Protein AF-A9BSS0-F1 (afdb_monomer_lite)

Secondary structure (DSSP, 8-state):
-HHHHHHHHHHH--SEEEEEEE----TTTGGGS-HHHHHSPP-PEEEE--HHHHHHHHHH---TT-SEEEEEETT-SEEEEEETTTEEEEEE-HHHHHHHHGGGHHHHHHHHHHHT-TT-HHHHHHHHHHHHTT--

Structure (mmCIF, N/CA/C/O backbone):
data_AF-A9BSS0-F1
#
_entry.id   AF-A9BSS0-F1
#
loop_
_atom_site.group_PDB
_atom_site.id
_atom_site.type_symbol
_atom_site.label_atom_id
_atom_site.label_alt_id
_atom_site.label_comp_id
_atom_site.label_asym_id
_atom_site.label_entity_id
_atom_site.label_seq_id
_atom_site.pdbx_PDB_ins_code
_atom_site.Cartn_x
_atom_site.Cartn_y
_atom_site.Cartn_z
_atom_site.occupancy
_atom_site.B_iso_or_equiv
_atom_site.auth_seq_id
_atom_site.auth_comp_id
_atom_site.auth_asym_id
_atom_site.auth_atom_id
_atom_site.pdbx_PDB_model_num
ATOM 1 N N . MET A 1 1 ? 10.108 3.414 9.374 1.00 60.56 1 MET A N 1
ATOM 2 C CA . MET A 1 1 ? 9.257 4.024 8.330 1.00 60.56 1 MET A CA 1
ATOM 3 C C . MET A 1 1 ? 8.014 3.177 8.049 1.00 60.56 1 MET A C 1
ATOM 5 O O . MET A 1 1 ? 6.940 3.609 8.429 1.00 60.56 1 MET A O 1
ATOM 9 N N . LEU A 1 2 ? 8.127 1.952 7.509 1.00 70.44 2 LEU A N 1
ATOM 10 C CA . LEU A 1 2 ? 6.950 1.098 7.231 1.00 70.44 2 LEU A CA 1
ATOM 11 C C . LEU A 1 2 ? 6.149 0.673 8.478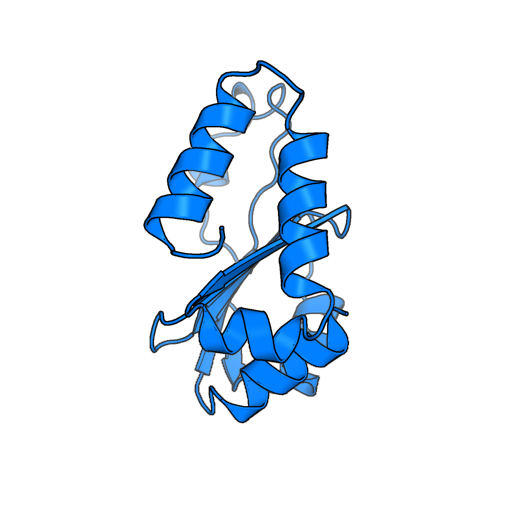 1.00 70.44 2 LEU A C 1
ATOM 13 O O . LEU A 1 2 ? 4.937 0.541 8.390 1.00 70.44 2 LEU A O 1
ATOM 17 N N . GLY A 1 3 ? 6.803 0.473 9.630 1.00 74.25 3 GLY A N 1
ATOM 18 C CA . GLY A 1 3 ? 6.110 0.160 10.893 1.00 74.25 3 GLY A CA 1
ATOM 19 C C . GLY A 1 3 ? 5.133 1.262 11.313 1.00 74.25 3 GLY A C 1
ATOM 20 O O . GLY A 1 3 ? 3.951 0.986 11.475 1.00 74.25 3 GLY A O 1
ATOM 21 N N . ASN A 1 4 ? 5.608 2.514 11.342 1.00 83.50 4 ASN A N 1
ATOM 22 C CA . ASN A 1 4 ? 4.789 3.687 11.665 1.00 83.50 4 ASN A CA 1
ATOM 23 C C . ASN A 1 4 ? 3.620 3.868 10.684 1.00 83.50 4 ASN A C 1
ATOM 25 O O . ASN A 1 4 ? 2.513 4.197 11.090 1.00 83.50 4 ASN A O 1
ATOM 29 N N . LEU A 1 5 ? 3.840 3.600 9.390 1.00 85.19 5 LEU A N 1
ATOM 30 C CA . LEU A 1 5 ? 2.763 3.643 8.402 1.00 85.19 5 LEU A CA 1
ATOM 31 C C . LEU A 1 5 ? 1.629 2.674 8.756 1.00 85.19 5 LEU A C 1
ATOM 33 O O . LEU A 1 5 ? 0.467 3.061 8.779 1.00 85.19 5 LEU A O 1
ATOM 37 N N . PHE A 1 6 ? 1.953 1.412 9.031 1.00 85.25 6 PHE A N 1
ATOM 38 C CA . PHE A 1 6 ? 0.928 0.420 9.349 1.00 85.25 6 PHE A CA 1
ATOM 39 C C . PHE A 1 6 ? 0.291 0.631 10.723 1.00 85.25 6 PHE A C 1
ATOM 41 O O . PHE A 1 6 ? -0.871 0.277 10.893 1.00 85.25 6 PHE A O 1
ATOM 48 N N . GLU A 1 7 ? 1.012 1.229 11.672 1.00 88.00 7 GLU A N 1
ATOM 49 C CA . GLU A 1 7 ? 0.456 1.693 12.947 1.00 88.00 7 GLU A CA 1
ATOM 50 C C . GLU A 1 7 ? -0.618 2.765 12.726 1.00 88.00 7 GLU A C 1
ATOM 52 O O . GLU A 1 7 ? -1.749 2.588 13.176 1.00 88.00 7 GLU A O 1
ATOM 57 N N . VAL A 1 8 ? -0.308 3.820 11.962 1.00 88.81 8 VAL A N 1
ATOM 58 C CA . VAL A 1 8 ? -1.265 4.893 11.641 1.00 88.81 8 VAL A CA 1
ATOM 59 C C . VAL A 1 8 ? -2.461 4.350 10.862 1.00 88.81 8 VAL A C 1
ATOM 61 O O . VAL A 1 8 ? -3.603 4.673 11.185 1.00 88.81 8 VAL A O 1
ATOM 64 N N . LEU A 1 9 ? -2.227 3.493 9.862 1.00 87.88 9 LEU A N 1
ATOM 65 C CA . LEU A 1 9 ? -3.315 2.883 9.099 1.00 87.88 9 LEU A CA 1
ATOM 66 C C . LEU A 1 9 ? -4.216 2.020 9.988 1.00 87.88 9 LEU A C 1
ATOM 68 O O . LEU A 1 9 ? -5.429 2.142 9.886 1.00 87.88 9 LEU A O 1
ATOM 72 N N . ALA A 1 10 ? -3.658 1.186 10.869 1.00 88.25 10 ALA A N 1
ATOM 73 C CA . ALA A 1 10 ? -4.453 0.335 11.756 1.00 88.25 10 ALA A CA 1
ATOM 74 C C . ALA A 1 10 ? -5.241 1.134 12.812 1.00 88.25 10 ALA A C 1
ATOM 76 O O . ALA A 1 10 ? -6.342 0.729 13.183 1.00 88.25 10 ALA A O 1
ATOM 77 N N . ASP A 1 11 ? -4.709 2.260 13.299 1.00 90.19 11 ASP A N 1
ATOM 78 C CA . ASP A 1 11 ? -5.428 3.102 14.263 1.00 90.19 11 ASP A CA 1
ATOM 79 C C . ASP A 1 11 ? -6.534 3.939 13.602 1.00 90.19 11 ASP A C 1
ATOM 81 O O . ASP A 1 11 ? -7.636 4.055 14.142 1.00 90.19 11 ASP A O 1
ATOM 85 N N . ARG A 1 12 ? -6.282 4.479 12.402 1.00 87.88 12 ARG A N 1
ATOM 86 C CA . ARG A 1 12 ? -7.272 5.256 11.637 1.00 87.88 12 ARG A CA 1
ATOM 87 C C . ARG A 1 12 ? -8.376 4.376 11.058 1.00 87.88 12 ARG A C 1
ATOM 89 O O . ARG A 1 12 ? -9.549 4.740 11.122 1.00 87.88 12 ARG A O 1
ATOM 96 N N . TYR A 1 13 ? -7.999 3.223 10.515 1.00 85.31 13 TYR A N 1
ATOM 97 C CA . TYR A 1 13 ? -8.877 2.332 9.768 1.00 85.31 13 TYR A CA 1
ATOM 98 C C . TYR A 1 13 ? -9.129 1.054 10.557 1.00 85.31 13 TYR A C 1
ATOM 100 O O . TYR A 1 13 ? -8.452 0.040 10.405 1.00 85.31 13 TYR A O 1
ATOM 108 N N . LYS A 1 14 ? -10.146 1.114 11.418 1.00 88.75 14 LYS A N 1
ATOM 109 C CA . LYS A 1 14 ? -10.623 0.002 12.255 1.00 88.75 14 LYS A CA 1
ATOM 110 C C . LYS A 1 14 ? -11.620 -0.863 11.484 1.00 88.75 14 LYS A C 1
ATOM 112 O O . LYS A 1 14 ? -12.769 -1.028 11.886 1.00 88.75 14 LYS A O 1
ATOM 117 N N . GLU A 1 15 ? -11.190 -1.345 10.326 1.00 90.12 15 GLU A N 1
ATOM 118 C CA . GLU A 1 15 ? -12.045 -2.013 9.345 1.00 90.12 15 GLU A CA 1
ATOM 119 C C . GLU A 1 15 ? -11.376 -3.245 8.735 1.00 90.12 15 GLU A C 1
ATOM 121 O O . GLU A 1 15 ? -10.217 -3.559 9.018 1.00 90.12 15 GLU A O 1
ATOM 126 N N . HIS A 1 16 ? -12.120 -3.953 7.887 1.00 91.12 16 HIS A N 1
ATOM 127 C CA . HIS A 1 16 ? -11.551 -5.024 7.090 1.00 91.12 16 HIS A CA 1
ATOM 128 C C . HIS A 1 16 ? -10.896 -4.491 5.813 1.00 91.12 16 HIS A C 1
ATOM 130 O O . HIS A 1 16 ? -11.244 -3.442 5.272 1.00 91.12 16 HIS A O 1
ATOM 136 N N . ALA A 1 17 ? -9.920 -5.247 5.329 1.00 89.69 17 ALA A N 1
ATOM 137 C CA . ALA A 1 17 ? -9.210 -4.994 4.097 1.00 89.69 17 ALA A CA 1
ATOM 138 C C . ALA A 1 17 ? -9.015 -6.289 3.313 1.00 89.69 17 ALA A C 1
ATOM 140 O O . ALA A 1 17 ? -8.928 -7.393 3.861 1.00 89.69 17 ALA A O 1
ATOM 141 N N . TYR A 1 18 ? -8.892 -6.123 2.005 1.00 86.69 18 TYR A N 1
ATOM 142 C CA . TYR A 1 18 ? -8.541 -7.171 1.069 1.00 86.69 18 TYR A CA 1
ATOM 143 C C . TYR A 1 18 ? -7.060 -7.058 0.735 1.00 86.69 18 TYR A C 1
ATOM 145 O O . TYR A 1 18 ? -6.598 -6.000 0.303 1.00 86.69 18 TYR A O 1
ATOM 153 N N . ALA A 1 19 ? -6.323 -8.153 0.893 1.00 81.69 19 ALA A N 1
ATOM 154 C CA . ALA A 1 19 ? -4.985 -8.295 0.351 1.00 81.69 19 ALA A CA 1
ATOM 155 C C . ALA A 1 19 ? -5.018 -9.159 -0.912 1.00 81.69 19 ALA A C 1
ATOM 157 O O . ALA A 1 19 ? -5.537 -10.277 -0.910 1.00 81.69 19 ALA A O 1
ATOM 158 N N . LEU A 1 20 ? -4.466 -8.622 -1.997 1.00 79.25 20 LEU A N 1
ATOM 159 C CA . LEU A 1 20 ? -4.506 -9.212 -3.332 1.00 79.25 20 LEU A CA 1
ATOM 160 C C . LEU A 1 20 ? -3.077 -9.439 -3.830 1.00 79.25 20 LEU A C 1
ATOM 162 O O . LEU A 1 20 ? -2.360 -8.456 -4.019 1.00 79.25 20 LEU A O 1
ATOM 166 N N . PRO A 1 21 ? -2.636 -10.685 -4.076 1.00 72.25 21 PRO A N 1
ATOM 167 C CA . PRO A 1 21 ? -1.334 -10.914 -4.674 1.00 72.25 21 PRO A CA 1
ATOM 168 C C . PRO A 1 21 ? -1.319 -10.380 -6.108 1.00 72.25 21 PRO A C 1
ATOM 170 O O . PRO A 1 21 ? -2.292 -10.490 -6.853 1.00 72.25 21 PRO A O 1
ATOM 173 N N . ALA A 1 22 ? -0.194 -9.805 -6.504 1.00 65.44 22 ALA A N 1
ATOM 174 C CA . ALA A 1 22 ? 0.022 -9.238 -7.819 1.00 65.44 22 ALA A CA 1
ATOM 175 C C . ALA A 1 22 ? 1.042 -10.085 -8.575 1.00 65.44 22 ALA A C 1
ATOM 177 O O . ALA A 1 22 ? 2.159 -10.303 -8.107 1.00 65.44 22 ALA A O 1
ATOM 178 N N . LYS A 1 23 ? 0.688 -10.526 -9.785 1.00 59.19 23 LYS A N 1
ATOM 179 C CA . LYS A 1 23 ? 1.654 -11.203 -10.649 1.00 59.19 23 LYS A CA 1
ATOM 180 C C . LYS A 1 23 ? 2.648 -10.180 -11.192 1.00 59.19 23 LYS A C 1
ATOM 182 O O . LYS A 1 23 ? 2.308 -9.362 -12.046 1.00 59.19 23 LYS A O 1
ATOM 187 N N . SER A 1 24 ? 3.889 -10.239 -10.718 1.00 54.19 24 SER A N 1
ATOM 188 C CA . SER A 1 24 ? 4.990 -9.496 -11.333 1.00 54.19 24 SER A CA 1
ATOM 189 C C . SER A 1 24 ? 5.490 -10.266 -12.554 1.00 54.19 24 SER A C 1
ATOM 191 O O . SER A 1 24 ? 6.151 -11.298 -12.436 1.00 54.19 24 SER A O 1
ATOM 193 N N . TYR A 1 25 ? 5.150 -9.784 -13.750 1.00 51.91 25 TYR A N 1
ATOM 194 C CA . TYR A 1 25 ? 5.711 -10.303 -14.993 1.00 51.91 25 TYR A CA 1
ATOM 195 C C . TYR A 1 25 ? 6.847 -9.402 -15.457 1.00 51.91 25 TYR A C 1
ATOM 197 O O . TYR A 1 25 ? 6.648 -8.215 -15.719 1.00 51.91 25 TYR A O 1
ATOM 205 N N . SER A 1 26 ? 8.029 -9.981 -15.675 1.00 49.25 26 SER A N 1
ATOM 206 C CA . SER A 1 26 ? 9.025 -9.301 -16.499 1.00 49.25 26 SER A CA 1
ATOM 207 C C . SER A 1 26 ? 8.429 -9.059 -17.894 1.00 49.25 26 SER A C 1
ATOM 209 O O . SER A 1 26 ? 7.708 -9.904 -18.436 1.00 49.25 26 SER A O 1
ATOM 211 N N . LYS A 1 27 ? 8.744 -7.913 -18.513 1.00 49.69 27 LYS A N 1
ATOM 212 C CA . LYS A 1 27 ? 8.246 -7.524 -19.852 1.00 49.69 27 LYS A CA 1
ATOM 213 C C . LYS A 1 27 ? 8.460 -8.626 -20.912 1.00 49.69 27 LYS A C 1
ATOM 215 O O . LYS A 1 27 ? 7.697 -8.719 -21.864 1.00 49.69 27 LYS A O 1
ATOM 220 N N . LYS A 1 28 ? 9.474 -9.482 -20.715 1.00 51.75 28 LYS A N 1
ATOM 221 C CA . LYS A 1 28 ? 9.840 -10.625 -21.572 1.00 51.75 28 LYS A CA 1
ATOM 222 C C . LYS A 1 28 ? 8.918 -11.845 -21.429 1.00 51.75 28 LYS A C 1
ATOM 224 O O . LYS A 1 28 ? 8.835 -12.642 -22.360 1.00 51.75 28 LYS A O 1
ATOM 229 N N . ASN A 1 29 ? 8.247 -11.996 -20.288 1.00 54.75 29 ASN A N 1
ATOM 230 C CA . ASN A 1 29 ? 7.423 -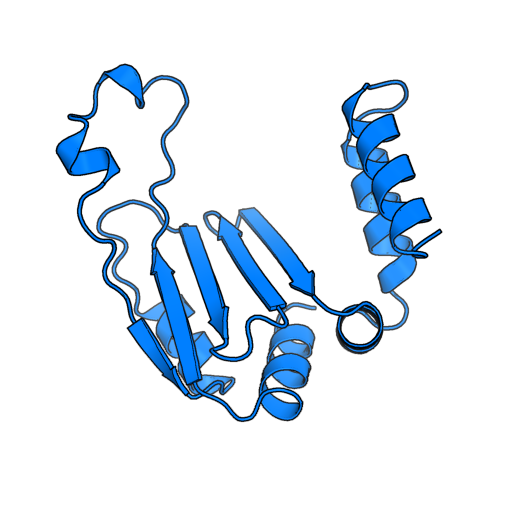13.166 -19.972 1.00 54.75 29 ASN A CA 1
ATOM 231 C C . ASN A 1 29 ? 5.923 -12.912 -20.146 1.00 54.75 29 ASN A C 1
ATOM 233 O O . ASN A 1 29 ? 5.175 -13.871 -20.296 1.00 54.75 29 ASN A O 1
ATOM 237 N N . ARG A 1 30 ? 5.491 -11.645 -20.212 1.00 52.94 30 ARG A N 1
ATOM 238 C CA . ARG A 1 30 ? 4.077 -11.262 -20.367 1.00 52.94 30 ARG A CA 1
ATOM 239 C C . ARG A 1 30 ? 3.397 -11.912 -21.578 1.00 52.94 30 ARG A C 1
ATOM 241 O O . ARG A 1 30 ? 2.263 -12.350 -21.471 1.00 52.94 30 ARG A O 1
ATOM 248 N N . ASN A 1 31 ? 4.112 -12.031 -22.698 1.00 56.28 31 ASN A N 1
ATOM 249 C CA . ASN A 1 31 ? 3.583 -12.618 -23.938 1.00 56.28 31 ASN A CA 1
ATOM 250 C C . ASN A 1 31 ? 3.665 -14.156 -23.974 1.00 56.28 31 ASN A C 1
ATOM 252 O O . ASN A 1 31 ? 3.241 -14.764 -24.950 1.00 56.28 31 ASN A O 1
ATOM 256 N N . LYS A 1 32 ? 4.274 -14.784 -22.959 1.00 57.56 32 LYS A N 1
ATOM 257 C CA . LYS A 1 32 ? 4.460 -16.242 -22.872 1.00 57.56 32 LYS A CA 1
ATOM 258 C C . LYS A 1 32 ? 3.510 -16.900 -21.875 1.00 57.56 32 LYS A C 1
ATOM 260 O O . LYS A 1 32 ? 3.505 -18.122 -21.768 1.00 57.56 32 LYS A O 1
ATOM 265 N N . THR A 1 33 ? 2.757 -16.109 -21.118 1.00 57.62 33 THR A N 1
ATOM 266 C CA . THR A 1 33 ? 1.807 -16.611 -20.128 1.00 57.62 33 THR A CA 1
ATOM 267 C C . THR A 1 33 ? 0.404 -16.629 -20.738 1.00 57.62 33 THR A C 1
ATOM 269 O O . THR A 1 33 ? 0.005 -15.611 -21.304 1.00 57.62 33 THR A O 1
ATOM 272 N N . PRO A 1 34 ? -0.341 -17.747 -20.657 1.00 55.91 34 PRO A N 1
ATOM 273 C CA . PRO A 1 34 ? -1.728 -17.804 -21.114 1.00 55.91 34 PRO A CA 1
ATOM 274 C C . PRO A 1 34 ? -2.561 -16.698 -20.454 1.00 55.91 34 PRO A C 1
ATOM 276 O O . PRO A 1 34 ? -2.424 -16.476 -19.253 1.00 55.91 34 PRO A O 1
ATOM 279 N N . GLU A 1 35 ? -3.446 -16.021 -21.196 1.00 45.53 35 GLU A N 1
ATOM 280 C CA . GLU A 1 35 ? -4.294 -14.943 -20.646 1.00 45.53 35 GLU A CA 1
ATOM 281 C C . GLU A 1 35 ? -5.061 -15.385 -19.394 1.00 45.53 35 GLU A C 1
ATOM 283 O O . GLU A 1 35 ? -5.146 -14.643 -18.421 1.00 45.53 35 GLU A O 1
ATOM 288 N N . PHE A 1 36 ? -5.535 -16.629 -19.357 1.00 39.91 36 PHE A N 1
ATOM 289 C CA . PHE A 1 36 ? -6.231 -17.180 -18.191 1.00 39.91 36 PHE A CA 1
ATOM 290 C C . PHE A 1 36 ? -5.354 -17.271 -16.932 1.00 39.91 36 PHE A C 1
ATOM 292 O O . PHE A 1 36 ? -5.848 -17.120 -15.816 1.00 39.91 36 PHE A O 1
ATOM 299 N N . ASP A 1 37 ? -4.044 -17.452 -17.091 1.00 49.59 37 ASP A N 1
ATOM 300 C CA . ASP A 1 37 ? -3.091 -17.400 -15.986 1.00 49.59 37 ASP A CA 1
ATOM 301 C C . ASP A 1 37 ? -2.738 -15.958 -15.622 1.00 49.59 37 ASP A C 1
ATOM 303 O O . ASP A 1 37 ? -2.360 -15.701 -14.488 1.00 49.59 37 ASP A O 1
ATOM 307 N N . ILE A 1 38 ? -2.892 -14.990 -16.525 1.00 48.84 38 ILE A N 1
ATOM 308 C CA . ILE A 1 38 ? -2.765 -13.562 -16.192 1.00 48.84 38 ILE A CA 1
ATOM 309 C C . ILE A 1 38 ? -3.925 -13.121 -15.282 1.00 48.84 38 ILE A C 1
ATOM 311 O O . ILE A 1 38 ? -3.717 -12.289 -14.399 1.00 48.84 38 ILE A O 1
ATOM 315 N N . PHE A 1 39 ? -5.112 -13.716 -15.455 1.00 42.72 39 PHE A N 1
ATOM 316 C CA . PHE A 1 39 ? -6.352 -13.336 -14.763 1.00 42.72 39 PHE A CA 1
ATOM 317 C C . PHE A 1 39 ? -6.883 -14.352 -13.740 1.00 42.72 39 PHE A C 1
ATOM 319 O O . PHE A 1 39 ? -7.932 -14.104 -13.146 1.00 42.72 39 PHE A O 1
ATOM 326 N N . SER A 1 40 ? -6.198 -15.478 -13.504 1.00 44.72 40 SER A N 1
ATOM 327 C CA . SER A 1 40 ? -6.620 -16.432 -12.468 1.00 44.72 40 SER A CA 1
ATOM 328 C C . SER A 1 40 ? -6.718 -15.713 -11.122 1.00 44.72 40 SER A C 1
ATOM 330 O O . SER A 1 40 ? -5.758 -15.026 -10.754 1.00 44.72 40 SER A O 1
ATOM 332 N N . PRO A 1 41 ? -7.855 -15.831 -10.408 1.00 49.19 41 PRO A N 1
ATOM 333 C CA . PRO A 1 41 ? -8.142 -15.006 -9.248 1.00 49.19 41 PRO A CA 1
ATOM 334 C C . PRO A 1 41 ? -7.021 -15.173 -8.232 1.00 49.19 41 PRO A C 1
ATOM 336 O O . PRO A 1 41 ? -6.743 -16.267 -7.739 1.00 49.19 41 PRO A O 1
ATOM 339 N N . ALA A 1 42 ? -6.334 -14.066 -7.981 1.00 57.50 42 ALA A N 1
ATOM 340 C CA . ALA A 1 42 ? -5.299 -13.991 -6.977 1.00 57.50 42 ALA A CA 1
ATOM 341 C C . ALA A 1 42 ? -5.929 -14.384 -5.629 1.00 57.50 42 ALA A C 1
ATOM 343 O O . ALA A 1 42 ? -7.059 -13.983 -5.354 1.00 57.50 42 ALA A O 1
ATOM 344 N N . LEU A 1 43 ? -5.250 -15.202 -4.818 1.00 60.25 43 LEU A N 1
ATOM 345 C CA . LEU A 1 43 ? -5.766 -15.619 -3.513 1.00 60.25 43 LEU A CA 1
ATOM 346 C C . LEU A 1 43 ? -6.044 -14.371 -2.664 1.00 60.25 43 LEU A C 1
ATOM 348 O O . LEU A 1 43 ? -5.111 -13.750 -2.162 1.00 60.25 43 LEU A O 1
ATOM 352 N N . VAL A 1 44 ? -7.315 -13.987 -2.547 1.00 67.50 44 VAL A N 1
ATOM 353 C CA . VAL A 1 44 ? -7.719 -12.796 -1.801 1.00 67.50 44 VAL A CA 1
ATOM 354 C C . VAL A 1 44 ? -7.722 -13.149 -0.324 1.00 67.50 44 VAL A C 1
ATOM 356 O O . VAL A 1 44 ? -8.490 -14.011 0.102 1.00 67.50 44 VAL A O 1
ATOM 359 N N . ALA A 1 45 ? -6.881 -12.492 0.467 1.00 74.12 45 ALA A N 1
ATOM 360 C CA . ALA A 1 45 ? -7.004 -12.562 1.914 1.00 74.12 45 ALA A CA 1
ATOM 361 C C . ALA A 1 45 ? -7.931 -11.438 2.379 1.00 74.12 45 ALA A C 1
ATOM 363 O O . ALA A 1 45 ? -7.709 -10.276 2.055 1.00 74.12 45 ALA A O 1
ATOM 364 N N . HIS A 1 46 ? -8.966 -11.789 3.132 1.00 84.38 46 HIS A N 1
ATOM 365 C CA . HIS A 1 46 ? -9.819 -10.834 3.826 1.00 84.38 46 HIS A CA 1
ATOM 366 C C . HIS A 1 46 ? -9.386 -10.802 5.290 1.00 84.38 46 HIS A C 1
ATOM 368 O O . HIS A 1 46 ? -9.395 -11.838 5.956 1.00 84.38 46 HIS A O 1
ATOM 374 N N . LEU A 1 47 ? -8.949 -9.641 5.771 1.00 86.00 47 LEU A N 1
ATOM 375 C CA . LEU A 1 47 ? -8.402 -9.486 7.116 1.00 86.00 47 LEU A CA 1
ATOM 376 C C . LEU A 1 47 ? -8.920 -8.221 7.782 1.00 86.00 47 LEU A C 1
ATOM 378 O O . LEU A 1 47 ? -9.177 -7.225 7.120 1.00 86.00 47 LEU A O 1
ATOM 382 N N . TYR A 1 48 ? -8.999 -8.239 9.106 1.00 90.25 48 TYR A N 1
ATOM 383 C CA . TYR A 1 48 ? -9.168 -7.013 9.875 1.00 90.25 48 TYR A CA 1
ATOM 384 C C . TYR A 1 48 ? -7.838 -6.249 9.931 1.00 90.25 48 TYR A C 1
ATOM 386 O O . TYR A 1 48 ? -6.795 -6.864 10.173 1.00 90.25 48 TYR A O 1
ATOM 394 N N . LEU A 1 49 ? -7.848 -4.933 9.719 1.00 86.88 49 LEU A N 1
ATOM 395 C CA . LEU A 1 49 ? -6.641 -4.109 9.759 1.00 86.88 49 LEU A CA 1
ATOM 396 C C . LEU A 1 49 ? -6.070 -4.058 11.179 1.00 86.88 49 LEU A C 1
ATOM 398 O O . LEU A 1 49 ? -6.606 -3.440 12.094 1.00 86.88 49 LEU A O 1
ATOM 402 N N . SER A 1 50 ? -4.944 -4.739 11.356 1.00 88.31 50 SER A N 1
ATOM 403 C CA . SER A 1 50 ? -4.120 -4.697 12.558 1.00 88.31 50 SER A CA 1
ATOM 404 C C . SER A 1 50 ? -2.666 -4.943 12.168 1.00 88.31 50 SER A C 1
ATOM 406 O O . SER A 1 50 ? -2.386 -5.585 11.153 1.00 88.31 50 SER A O 1
ATOM 408 N N . ILE A 1 51 ? -1.724 -4.466 12.982 1.00 84.19 51 ILE A N 1
ATOM 409 C CA . ILE A 1 51 ? -0.288 -4.692 12.749 1.00 84.19 51 ILE A CA 1
ATOM 410 C C . ILE A 1 51 ? 0.016 -6.192 12.662 1.00 84.19 51 ILE A C 1
ATOM 412 O O . ILE A 1 51 ? 0.796 -6.628 11.816 1.00 84.19 51 ILE A O 1
ATOM 416 N N . GLU A 1 52 ? -0.619 -6.992 13.519 1.00 84.06 52 GLU A N 1
ATOM 417 C CA . GLU A 1 52 ? -0.460 -8.443 13.537 1.00 84.06 52 GLU A CA 1
ATOM 418 C C . GLU A 1 52 ? -0.952 -9.080 12.234 1.00 84.06 52 GLU A C 1
ATOM 420 O O . GLU A 1 52 ? -0.185 -9.788 11.581 1.00 84.06 52 GLU A O 1
ATOM 425 N N . ASN A 1 53 ? -2.167 -8.753 11.784 1.00 81.25 53 ASN A N 1
ATOM 426 C CA . ASN A 1 53 ? -2.725 -9.299 10.547 1.00 81.25 53 ASN A CA 1
ATOM 427 C C . ASN A 1 53 ? -1.948 -8.836 9.311 1.00 81.25 53 ASN A C 1
ATOM 429 O O . ASN A 1 53 ? -1.703 -9.631 8.407 1.00 81.25 53 ASN A O 1
ATOM 433 N N . ILE A 1 54 ? -1.484 -7.585 9.283 1.00 77.31 54 ILE A N 1
ATOM 434 C CA . ILE A 1 54 ? -0.617 -7.078 8.213 1.00 77.31 54 ILE A CA 1
ATOM 435 C C . ILE A 1 54 ? 0.704 -7.853 8.191 1.00 77.31 54 ILE A C 1
ATOM 437 O O . ILE A 1 54 ? 1.174 -8.239 7.123 1.00 77.31 54 ILE A O 1
ATOM 441 N N . ASN A 1 55 ? 1.299 -8.138 9.352 1.00 75.94 55 ASN A N 1
ATOM 442 C CA . ASN A 1 55 ? 2.510 -8.953 9.435 1.00 75.94 55 ASN A CA 1
ATOM 443 C C . ASN A 1 55 ? 2.265 -10.409 9.014 1.00 75.94 55 ASN A C 1
ATOM 445 O O . ASN A 1 55 ? 3.132 -10.997 8.369 1.00 75.94 55 ASN A O 1
ATOM 449 N N . ILE A 1 56 ? 1.099 -10.979 9.330 1.00 73.19 56 ILE A N 1
ATOM 450 C CA . ILE A 1 56 ? 0.695 -12.312 8.866 1.00 73.19 56 ILE A CA 1
ATOM 451 C C . ILE A 1 56 ? 0.557 -12.322 7.346 1.00 73.19 56 ILE A C 1
ATOM 453 O O . ILE A 1 56 ? 1.120 -13.200 6.707 1.00 73.19 56 ILE A O 1
ATOM 457 N N . VAL A 1 57 ? -0.109 -11.336 6.745 1.00 72.75 57 VAL A N 1
ATOM 458 C CA . VAL A 1 57 ? -0.217 -11.209 5.282 1.00 72.75 57 VAL A CA 1
ATOM 459 C C . VAL A 1 57 ? 1.170 -11.079 4.651 1.00 72.75 57 VAL A C 1
ATOM 461 O O . VAL A 1 57 ? 1.495 -11.805 3.715 1.00 72.75 57 VAL A O 1
ATOM 464 N N . ARG A 1 58 ? 2.032 -10.229 5.221 1.00 67.62 58 ARG A N 1
ATOM 465 C CA . ARG A 1 58 ? 3.418 -10.041 4.767 1.00 67.62 58 ARG A CA 1
ATOM 466 C C . ARG A 1 58 ? 4.250 -11.322 4.808 1.00 67.62 58 ARG A C 1
ATOM 468 O O . ARG A 1 58 ? 5.045 -11.547 3.907 1.00 67.62 58 ARG A O 1
ATOM 475 N N . ARG A 1 59 ? 4.106 -12.133 5.860 1.00 63.28 59 ARG A N 1
ATOM 476 C CA . ARG A 1 59 ? 4.908 -13.353 6.079 1.00 63.28 59 ARG A CA 1
ATOM 477 C C . ARG A 1 59 ? 4.287 -14.612 5.471 1.00 63.28 59 ARG A C 1
ATOM 479 O O . ARG A 1 59 ? 5.004 -15.565 5.192 1.00 63.28 59 ARG A O 1
ATOM 486 N N . GLY A 1 60 ? 2.964 -14.639 5.354 1.00 48.69 60 GLY A N 1
ATOM 487 C CA . GLY A 1 60 ? 2.151 -15.840 5.164 1.00 48.69 60 GLY A CA 1
ATOM 488 C C . GLY A 1 60 ? 1.473 -15.944 3.803 1.00 48.69 60 GLY A C 1
ATOM 489 O O . GLY A 1 60 ? 0.919 -16.998 3.493 1.00 48.69 60 GLY A O 1
ATOM 490 N N . MET A 1 61 ? 1.529 -14.910 2.958 1.00 54.47 61 MET A N 1
ATOM 491 C CA . MET A 1 61 ? 1.145 -15.076 1.559 1.00 54.47 61 MET A CA 1
ATOM 492 C C . MET A 1 61 ? 2.189 -15.941 0.848 1.00 54.47 61 MET A C 1
ATOM 494 O O . MET A 1 61 ? 3.250 -15.464 0.443 1.00 54.47 61 MET A O 1
ATOM 498 N N . ILE A 1 62 ? 1.877 -17.230 0.674 1.00 44.62 62 ILE A N 1
ATOM 499 C CA . ILE A 1 62 ? 2.590 -18.088 -0.275 1.00 44.62 62 ILE A CA 1
ATOM 500 C C . ILE A 1 62 ? 2.345 -17.485 -1.655 1.00 44.62 62 ILE A C 1
ATOM 502 O O . ILE A 1 62 ? 1.270 -17.633 -2.242 1.00 44.62 62 ILE A O 1
ATOM 506 N N . SER A 1 63 ? 3.338 -16.765 -2.163 1.00 46.03 63 SER A N 1
ATOM 507 C CA . SER A 1 63 ? 3.287 -16.216 -3.506 1.00 46.03 63 SER A CA 1
ATOM 508 C C . SER A 1 63 ? 3.366 -17.357 -4.516 1.00 46.03 63 SER A C 1
ATOM 510 O O . SER A 1 63 ? 4.438 -17.753 -4.960 1.00 46.03 63 SER A O 1
ATOM 512 N N . LEU A 1 64 ? 2.208 -17.875 -4.932 1.00 45.25 64 LEU A N 1
ATOM 513 C CA . LEU A 1 64 ? 2.146 -18.748 -6.108 1.00 45.25 64 LEU A CA 1
ATOM 514 C C . LEU A 1 64 ? 2.668 -18.011 -7.359 1.00 45.25 64 LEU A C 1
ATOM 516 O O . LEU A 1 64 ? 3.128 -18.646 -8.303 1.00 45.25 64 LEU A O 1
ATOM 520 N N . TYR A 1 65 ? 2.631 -16.669 -7.351 1.00 46.72 65 TYR A N 1
ATOM 521 C CA . TYR A 1 65 ? 3.029 -15.809 -8.463 1.00 46.72 65 TYR A CA 1
ATOM 522 C C . TYR A 1 65 ? 3.668 -14.487 -7.979 1.00 46.72 65 TYR A C 1
ATOM 524 O O . TYR A 1 65 ? 3.061 -13.430 -8.094 1.00 46.72 65 TYR A O 1
ATOM 532 N N . GLY A 1 66 ? 4.901 -14.539 -7.463 1.00 52.97 66 GLY A N 1
ATOM 533 C CA . GLY A 1 66 ? 5.714 -13.353 -7.131 1.00 52.97 66 GLY A CA 1
ATOM 534 C C . GLY A 1 66 ? 5.368 -12.656 -5.805 1.00 52.97 66 GLY A C 1
ATOM 535 O O . GLY A 1 66 ? 4.232 -12.679 -5.346 1.00 52.97 66 GLY A O 1
ATOM 536 N N . GLN A 1 67 ? 6.363 -12.024 -5.175 1.00 61.03 67 GLN A N 1
ATOM 537 C CA . GLN A 1 67 ? 6.254 -11.391 -3.847 1.00 61.03 67 GLN A CA 1
ATOM 538 C C . GLN A 1 67 ? 5.634 -9.979 -3.897 1.00 61.03 67 GLN A C 1
ATOM 540 O O . GLN A 1 67 ? 6.011 -9.095 -3.132 1.00 61.03 67 GLN A O 1
ATOM 545 N N . ALA A 1 68 ? 4.713 -9.733 -4.828 1.00 72.19 68 ALA A N 1
ATOM 546 C CA . ALA A 1 68 ? 4.008 -8.463 -4.921 1.00 72.19 68 ALA A CA 1
ATOM 547 C C . ALA A 1 68 ? 2.570 -8.632 -4.431 1.00 72.19 68 ALA A C 1
ATOM 549 O O . ALA A 1 68 ? 1.927 -9.642 -4.716 1.00 72.19 68 ALA A O 1
ATOM 550 N N . TYR A 1 69 ? 2.057 -7.656 -3.690 1.00 75.12 69 TYR A N 1
ATOM 551 C CA . TYR A 1 69 ? 0.679 -7.671 -3.213 1.00 75.12 69 TYR A CA 1
ATOM 552 C C . TYR A 1 69 ? 0.156 -6.256 -2.986 1.00 75.12 69 TYR A C 1
ATOM 554 O O . TYR A 1 69 ? 0.909 -5.320 -2.713 1.00 75.12 69 TYR A O 1
ATOM 562 N N . PHE A 1 70 ? -1.160 -6.131 -3.068 1.00 81.69 70 PHE A N 1
ATOM 563 C CA . PHE A 1 70 ? -1.899 -4.933 -2.728 1.00 81.69 70 PHE A CA 1
ATOM 564 C C . PHE A 1 70 ? -2.673 -5.125 -1.426 1.00 81.69 70 PHE A C 1
ATOM 566 O O . PHE A 1 70 ? -3.064 -6.248 -1.118 1.00 81.69 70 PHE A O 1
ATOM 573 N N . ILE A 1 71 ? -2.941 -4.039 -0.706 1.00 84.88 71 ILE A N 1
ATOM 574 C CA . ILE A 1 71 ? -3.910 -3.973 0.393 1.00 84.88 71 ILE A CA 1
ATOM 575 C C . ILE A 1 71 ? -4.891 -2.840 0.091 1.00 84.88 71 ILE A C 1
ATOM 577 O O . ILE A 1 71 ? -4.468 -1.708 -0.155 1.00 84.88 71 ILE A O 1
ATOM 581 N N . PHE A 1 72 ? -6.185 -3.150 0.148 1.00 88.56 72 PHE A N 1
ATOM 582 C CA . PHE A 1 72 ? -7.276 -2.196 -0.038 1.00 88.56 72 PHE A CA 1
ATOM 583 C C . PHE A 1 72 ? -8.293 -2.325 1.106 1.00 88.56 72 PHE A C 1
ATOM 585 O O . PHE A 1 72 ? -8.842 -3.415 1.281 1.00 88.56 72 PHE A O 1
ATOM 592 N N . PRO A 1 73 ? -8.570 -1.257 1.871 1.00 88.81 73 PRO A N 1
ATOM 593 C CA . PRO A 1 73 ? -9.637 -1.243 2.864 1.00 88.81 73 PRO A CA 1
ATOM 594 C C . PRO A 1 73 ? -11.018 -1.245 2.192 1.00 88.81 73 PRO A C 1
ATOM 596 O O . PRO A 1 73 ? -11.158 -0.827 1.036 1.00 88.81 73 PRO A O 1
ATOM 599 N N . GLU A 1 74 ? -12.052 -1.663 2.918 1.00 87.88 74 GLU A N 1
ATOM 600 C CA . GLU A 1 74 ? -13.444 -1.605 2.449 1.00 87.88 74 GLU A CA 1
ATOM 601 C C . GLU A 1 74 ? -13.902 -0.175 2.139 1.00 87.88 74 GLU A C 1
ATOM 603 O O . GLU A 1 74 ? -14.595 0.051 1.143 1.00 87.88 74 GLU A O 1
ATOM 608 N N . SER A 1 75 ? -13.436 0.794 2.927 1.00 87.75 75 SER A N 1
ATOM 609 C CA . SER A 1 75 ? -13.650 2.230 2.734 1.00 87.75 75 SER A CA 1
ATOM 610 C C . SER A 1 75 ? -13.042 2.779 1.440 1.00 87.75 75 SER A C 1
ATOM 612 O O . SER A 1 75 ? -13.486 3.810 0.936 1.00 87.75 75 SER A O 1
ATOM 614 N N . ARG A 1 76 ? -12.042 2.084 0.872 1.00 85.12 76 ARG A N 1
ATOM 615 C CA . ARG A 1 76 ? -11.236 2.506 -0.291 1.00 85.12 76 ARG A CA 1
ATOM 616 C C . ARG A 1 76 ? -10.482 3.825 -0.096 1.00 85.12 76 ARG A C 1
ATOM 618 O O . ARG A 1 76 ? -10.063 4.436 -1.077 1.00 85.12 76 ARG A O 1
ATOM 625 N N . GLU A 1 77 ? -10.280 4.260 1.144 1.00 84.88 77 GLU A N 1
ATOM 626 C CA . GLU A 1 77 ? -9.605 5.531 1.423 1.00 84.88 77 GLU A CA 1
ATOM 627 C C . GLU A 1 77 ? -8.078 5.478 1.262 1.00 84.88 77 GLU A C 1
ATOM 629 O O . GLU A 1 77 ? -7.433 6.521 1.132 1.00 84.88 77 GLU A O 1
ATOM 634 N N . PHE A 1 78 ? -7.494 4.278 1.209 1.00 86.44 78 PHE A N 1
ATOM 635 C CA . PHE A 1 78 ? -6.099 4.088 0.825 1.00 86.44 78 PHE A CA 1
ATOM 636 C C . PHE A 1 78 ? -5.905 2.858 -0.070 1.00 86.44 78 PHE A C 1
ATOM 638 O O . PHE A 1 78 ? -6.759 1.985 -0.185 1.00 86.44 78 PHE A O 1
ATOM 645 N N . CYS A 1 79 ? -4.750 2.786 -0.716 1.00 85.75 79 CYS A N 1
ATOM 646 C CA . CYS A 1 79 ? -4.250 1.615 -1.416 1.00 85.75 79 CYS A CA 1
ATOM 647 C C . CYS A 1 79 ? -2.766 1.495 -1.105 1.00 85.75 79 CYS A C 1
ATOM 649 O O . CYS A 1 79 ? -2.012 2.453 -1.281 1.00 85.75 79 CYS A O 1
ATOM 651 N N . TYR A 1 80 ? -2.347 0.319 -0.662 1.00 85.81 80 TYR A N 1
ATOM 652 C CA . TYR A 1 80 ? -0.943 0.011 -0.454 1.00 85.81 80 TYR A CA 1
ATOM 653 C C . TYR A 1 80 ? -0.498 -1.070 -1.436 1.00 85.81 80 TYR A C 1
ATOM 655 O O . TYR A 1 80 ? -1.206 -2.050 -1.641 1.00 85.81 80 TYR A O 1
ATOM 663 N N . LEU A 1 81 ? 0.688 -0.905 -2.010 1.00 81.88 81 LEU A N 1
ATOM 664 C CA . LEU A 1 81 ? 1.336 -1.839 -2.919 1.00 81.88 81 LEU A CA 1
ATOM 665 C C . LEU A 1 81 ? 2.743 -2.142 -2.399 1.00 81.88 81 LEU A C 1
ATOM 667 O O . LEU A 1 81 ? 3.541 -1.234 -2.177 1.00 81.88 81 LEU A O 1
ATOM 671 N N . ASN A 1 82 ? 3.060 -3.424 -2.258 1.00 76.25 82 ASN A N 1
ATOM 672 C CA . ASN A 1 82 ? 4.425 -3.921 -2.115 1.00 76.25 82 ASN A CA 1
ATOM 673 C C . ASN A 1 82 ? 4.809 -4.659 -3.398 1.00 76.25 82 ASN A C 1
ATOM 675 O O . ASN A 1 82 ? 4.039 -5.498 -3.870 1.00 76.25 82 ASN A O 1
ATOM 679 N N . VAL A 1 83 ? 5.990 -4.375 -3.941 1.00 70.56 83 VAL A N 1
ATOM 680 C CA . VAL A 1 83 ? 6.573 -5.143 -5.040 1.00 70.56 83 VAL A CA 1
ATOM 681 C C . VAL A 1 83 ? 7.898 -5.746 -4.602 1.00 70.56 83 VAL A C 1
ATOM 683 O O . VAL A 1 83 ? 8.923 -5.068 -4.588 1.00 70.56 83 VAL 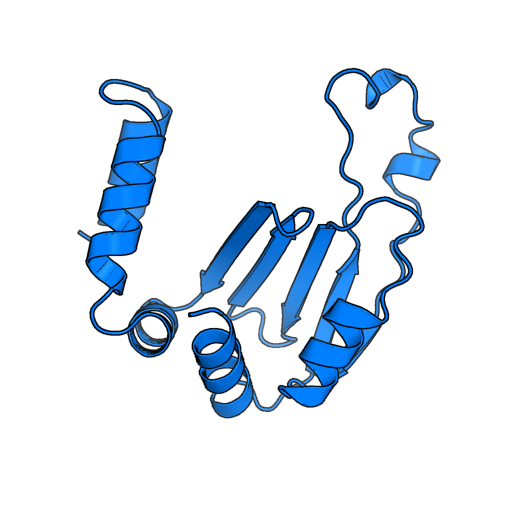A O 1
ATOM 686 N N . CYS A 1 84 ? 7.865 -7.043 -4.287 1.00 65.12 84 CYS A N 1
ATOM 687 C CA . CYS A 1 84 ? 9.039 -7.873 -4.011 1.00 65.12 84 CYS A CA 1
ATOM 688 C C . CYS A 1 84 ? 9.992 -7.310 -2.945 1.00 65.12 84 CYS A C 1
ATOM 690 O O . CYS A 1 84 ? 11.193 -7.538 -3.040 1.00 65.12 84 CYS A O 1
ATOM 692 N N . ASP A 1 85 ? 9.473 -6.548 -1.975 1.00 60.44 85 ASP A N 1
ATOM 693 C CA . ASP A 1 85 ? 10.254 -5.821 -0.964 1.00 60.44 85 ASP A CA 1
ATOM 694 C C . ASP A 1 85 ? 11.303 -4.839 -1.545 1.00 60.44 85 ASP A C 1
ATOM 696 O O . ASP A 1 85 ? 12.119 -4.288 -0.808 1.00 60.44 85 ASP A O 1
ATOM 700 N N . GLU A 1 86 ? 11.269 -4.574 -2.858 1.00 58.84 86 GLU A N 1
ATOM 701 C CA . GLU A 1 86 ? 12.148 -3.614 -3.537 1.00 58.84 86 GLU A CA 1
ATOM 702 C C . GLU A 1 86 ? 11.584 -2.196 -3.452 1.00 58.84 86 GLU A C 1
ATOM 704 O O . GLU A 1 86 ? 12.329 -1.230 -3.276 1.00 58.84 86 GLU A O 1
ATOM 709 N N . TYR A 1 87 ? 10.262 -2.054 -3.574 1.00 66.12 87 TYR A N 1
ATOM 710 C CA . TYR A 1 87 ? 9.602 -0.769 -3.402 1.00 66.12 87 TYR A CA 1
ATOM 711 C C . TYR A 1 87 ? 8.179 -0.904 -2.859 1.00 66.12 87 TYR A C 1
ATOM 713 O O . TYR A 1 87 ? 7.441 -1.849 -3.150 1.00 66.12 87 TYR A O 1
ATOM 721 N N . HIS A 1 88 ? 7.800 0.099 -2.070 1.00 73.88 88 HIS A N 1
ATOM 722 C CA . HIS A 1 88 ? 6.495 0.227 -1.439 1.00 73.88 88 HIS A CA 1
ATOM 723 C C . HIS A 1 88 ? 5.827 1.496 -1.955 1.00 73.88 88 HIS A C 1
ATOM 725 O O . HIS A 1 88 ? 6.438 2.564 -1.954 1.00 73.88 88 HIS A O 1
ATOM 731 N N . MET A 1 89 ? 4.576 1.391 -2.383 1.00 75.19 89 MET A N 1
ATOM 732 C CA . MET A 1 89 ? 3.764 2.536 -2.770 1.00 75.19 89 MET A CA 1
ATOM 733 C C . MET A 1 89 ? 2.533 2.596 -1.885 1.00 75.19 89 MET A C 1
ATOM 735 O O . MET A 1 89 ? 1.903 1.579 -1.607 1.00 75.19 89 MET A O 1
ATOM 739 N N . ILE A 1 90 ? 2.173 3.803 -1.474 1.00 80.94 90 ILE A N 1
ATOM 740 C CA . ILE A 1 90 ? 0.901 4.058 -0.821 1.00 80.94 90 ILE A CA 1
ATOM 741 C C . ILE A 1 90 ? 0.226 5.256 -1.476 1.00 80.94 90 ILE A C 1
ATOM 743 O O . ILE A 1 90 ? 0.853 6.284 -1.722 1.00 80.94 90 ILE A O 1
ATOM 747 N N . ALA A 1 91 ? -1.059 5.100 -1.756 1.00 79.94 91 ALA A N 1
ATOM 748 C CA . ALA A 1 91 ? -1.964 6.171 -2.126 1.00 79.94 91 ALA A CA 1
ATOM 749 C C . ALA A 1 91 ? -3.022 6.297 -1.029 1.00 79.94 91 ALA A C 1
ATOM 751 O O . ALA A 1 91 ? -3.520 5.287 -0.542 1.00 79.94 91 ALA A O 1
ATOM 752 N N . GLY A 1 92 ? -3.361 7.517 -0.635 1.00 79.94 92 GLY A N 1
ATOM 753 C CA . GLY A 1 92 ? -4.353 7.777 0.403 1.00 79.94 92 GLY A CA 1
ATOM 754 C C . GLY A 1 92 ? -4.466 9.265 0.705 1.00 79.94 92 GLY A C 1
ATOM 755 O O . GLY A 1 92 ? -3.821 10.087 0.046 1.00 79.94 92 GLY A O 1
ATOM 756 N N . GLN A 1 93 ? -5.283 9.611 1.700 1.00 81.69 93 GLN A N 1
ATOM 757 C CA . GLN A 1 93 ? -5.448 10.999 2.134 1.00 81.69 93 GLN A CA 1
ATOM 758 C C . GLN A 1 93 ? -4.111 11.601 2.588 1.00 81.69 93 GLN A C 1
ATOM 760 O O . GLN A 1 93 ? -3.309 10.957 3.271 1.00 81.69 93 GLN A O 1
ATOM 765 N N . LYS A 1 94 ? -3.867 12.857 2.203 1.00 78.38 94 LYS A N 1
ATOM 766 C CA . LYS A 1 94 ? -2.607 13.568 2.457 1.00 78.38 94 LYS A CA 1
ATOM 767 C C . LYS A 1 94 ? -2.260 13.596 3.942 1.00 78.38 94 LYS A C 1
ATOM 769 O O . LYS A 1 94 ? -1.108 13.372 4.297 1.00 78.38 94 LYS A O 1
ATOM 774 N N . GLU A 1 95 ? -3.247 13.863 4.784 1.00 82.06 95 GLU A N 1
ATOM 775 C CA . GLU A 1 95 ? -3.118 14.008 6.231 1.00 82.06 95 GLU A CA 1
ATOM 776 C C . GLU A 1 95 ? -2.553 12.727 6.852 1.00 82.06 95 GLU A C 1
ATOM 778 O O . GLU A 1 95 ? -1.636 12.781 7.666 1.00 82.06 95 GLU A O 1
ATOM 783 N N . ILE A 1 96 ? -3.027 11.575 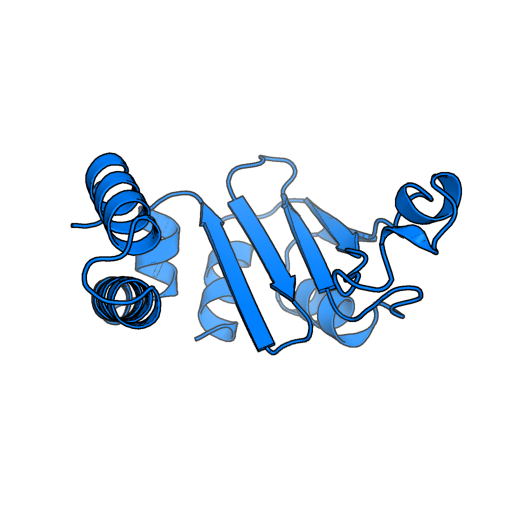6.379 1.00 81.88 96 ILE A N 1
ATOM 784 C CA . ILE A 1 96 ? -2.610 10.248 6.840 1.00 81.88 96 ILE A CA 1
ATOM 785 C C . ILE A 1 96 ? -1.182 9.952 6.398 1.00 81.88 96 ILE A C 1
ATOM 787 O O . ILE A 1 96 ? -0.377 9.443 7.177 1.00 81.88 96 ILE A O 1
ATOM 791 N N . LEU A 1 97 ? -0.834 10.304 5.158 1.00 80.19 97 LEU A N 1
ATOM 792 C CA . LEU A 1 97 ? 0.528 10.136 4.657 1.00 80.19 97 LEU A CA 1
ATOM 793 C C . LEU A 1 97 ? 1.51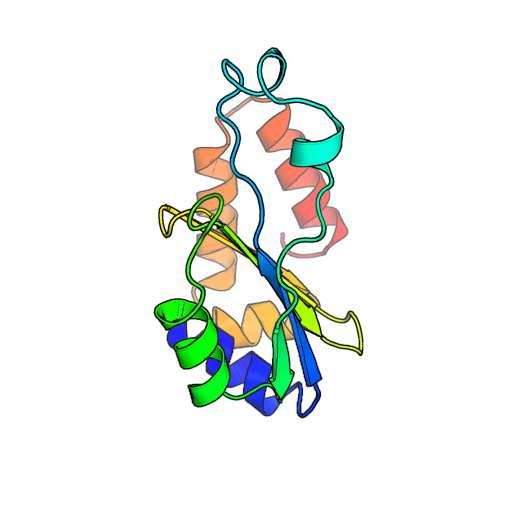8 11.046 5.393 1.00 80.19 97 LEU A C 1
ATOM 795 O O . LEU A 1 97 ? 2.628 10.616 5.699 1.00 80.19 97 LEU A O 1
ATOM 799 N N . MET A 1 98 ? 1.118 12.279 5.710 1.00 81.50 98 MET A N 1
ATOM 800 C CA . MET A 1 98 ? 1.920 13.213 6.503 1.00 81.50 98 MET A CA 1
ATOM 801 C C . MET A 1 98 ? 2.101 12.731 7.944 1.00 81.50 98 MET A C 1
ATOM 803 O O . MET A 1 98 ? 3.211 12.793 8.459 1.00 81.50 98 MET A O 1
ATOM 807 N N . GLU A 1 99 ? 1.052 12.211 8.578 1.00 83.44 99 GLU A N 1
ATOM 808 C CA . GLU A 1 99 ? 1.121 11.609 9.916 1.00 83.44 99 GLU A CA 1
ATOM 809 C C . GLU A 1 99 ? 2.042 10.376 9.930 1.00 83.44 99 GLU A C 1
ATOM 811 O O . GLU A 1 99 ? 2.886 10.223 10.812 1.00 83.44 99 GLU A O 1
ATOM 816 N N . SER A 1 100 ? 1.954 9.542 8.891 1.00 80.31 100 SER A N 1
ATOM 817 C CA . SER A 1 100 ? 2.735 8.306 8.751 1.00 80.31 100 SER A CA 1
ATOM 818 C C . SER A 1 100 ? 4.217 8.537 8.445 1.00 80.31 100 SER A C 1
ATOM 820 O O . SER A 1 100 ? 5.079 7.803 8.934 1.00 80.31 100 SER A O 1
ATOM 822 N N . LEU A 1 101 ? 4.532 9.522 7.601 1.00 77.31 101 LEU A N 1
ATOM 823 C CA . LEU A 1 101 ? 5.903 9.827 7.170 1.00 77.31 101 LEU A CA 1
ATOM 824 C C . LEU A 1 101 ? 6.557 10.921 8.029 1.00 77.31 101 LEU A C 1
ATOM 826 O O . LEU A 1 101 ? 7.777 11.074 8.004 1.00 77.31 101 LEU A O 1
ATOM 830 N N . GLY A 1 102 ? 5.771 11.662 8.812 1.00 78.00 102 GLY A N 1
ATOM 831 C CA . GLY A 1 102 ? 6.247 12.702 9.715 1.00 78.00 102 GLY A CA 1
ATOM 832 C C . GLY A 1 102 ? 7.070 13.776 9.002 1.00 78.00 102 GLY A C 1
ATOM 833 O O . GLY A 1 102 ? 6.727 14.247 7.915 1.00 78.00 102 GLY A O 1
ATOM 834 N N . ALA A 1 103 ? 8.192 14.156 9.619 1.00 68.81 103 ALA A N 1
ATOM 835 C CA . ALA A 1 103 ? 9.114 15.160 9.081 1.00 68.81 103 ALA A CA 1
ATOM 836 C C . ALA A 1 103 ? 9.718 14.770 7.714 1.00 68.81 103 ALA A C 1
ATOM 838 O O . ALA A 1 103 ? 10.104 15.651 6.943 1.00 68.81 103 ALA A O 1
ATOM 839 N N . ASP A 1 104 ? 9.738 13.474 7.384 1.00 71.31 104 ASP A N 1
ATOM 840 C CA . ASP A 1 104 ? 10.299 12.953 6.136 1.00 71.31 104 ASP A CA 1
ATOM 841 C C . ASP A 1 104 ? 9.315 12.991 4.960 1.00 71.31 104 ASP A C 1
ATOM 843 O O . ASP A 1 104 ? 9.670 12.635 3.836 1.00 71.31 104 ASP A O 1
ATOM 847 N N . PHE A 1 105 ? 8.077 13.447 5.164 1.00 73.88 105 PHE A N 1
ATOM 848 C CA . PHE A 1 105 ? 7.072 13.505 4.102 1.00 73.88 105 PHE A CA 1
ATOM 849 C C . PHE A 1 105 ? 7.564 14.290 2.869 1.00 73.88 105 PHE A C 1
ATOM 851 O O . PHE A 1 105 ? 7.568 13.785 1.744 1.00 73.88 105 PHE A O 1
ATOM 858 N N . PHE A 1 106 ? 8.047 15.518 3.080 1.00 70.88 106 PHE A N 1
ATOM 859 C CA . PHE A 1 106 ? 8.523 16.380 1.994 1.00 70.88 106 PHE A CA 1
ATOM 860 C C . PHE A 1 106 ? 9.855 15.904 1.395 1.00 70.88 106 PHE A C 1
ATOM 862 O O . PHE A 1 106 ? 10.077 16.058 0.192 1.00 70.88 106 PHE A O 1
ATOM 869 N N . SER A 1 107 ? 10.753 15.332 2.205 1.00 71.50 107 SER A N 1
ATOM 870 C CA . SER A 1 107 ? 12.034 14.792 1.725 1.00 71.50 107 SER A CA 1
ATOM 871 C C . SER A 1 107 ? 11.833 13.529 0.882 1.00 71.50 107 SER A C 1
ATOM 873 O O . SER A 1 107 ? 12.510 13.361 -0.134 1.00 71.50 107 SER A O 1
ATOM 875 N N . THR A 1 108 ? 10.849 12.696 1.230 1.00 73.75 108 THR A N 1
ATOM 876 C CA . THR A 1 108 ? 10.449 11.505 0.467 1.00 73.75 108 THR A CA 1
ATOM 877 C C . THR A 1 108 ? 9.923 11.894 -0.916 1.00 73.75 108 THR A C 1
ATOM 879 O O . THR A 1 108 ? 10.369 11.337 -1.918 1.00 73.75 108 THR A O 1
ATOM 882 N N . TRP A 1 109 ? 9.069 12.921 -1.007 1.00 70.00 109 TRP A N 1
ATOM 883 C CA . TRP A 1 109 ? 8.596 13.446 -2.296 1.00 70.00 109 TRP A CA 1
ATOM 884 C C . TRP A 1 109 ? 9.719 14.033 -3.154 1.00 70.00 109 TRP A C 1
ATOM 886 O O . TRP A 1 109 ? 9.814 13.724 -4.341 1.00 70.00 109 TRP A O 1
ATOM 896 N N . LYS A 1 110 ? 10.615 14.833 -2.560 1.00 69.19 110 LYS A N 1
ATOM 897 C CA . LYS A 1 110 ? 11.798 15.356 -3.267 1.00 69.19 110 LYS A CA 1
ATOM 898 C C . LYS A 1 110 ? 12.694 14.234 -3.789 1.00 69.19 110 LYS A C 1
ATOM 900 O O . LYS A 1 110 ? 13.188 14.323 -4.910 1.00 69.19 110 LYS A O 1
ATOM 905 N N . SER A 1 111 ? 12.871 13.176 -3.002 1.00 70.88 111 SER A N 1
ATOM 906 C CA . SER A 1 111 ? 13.662 12.009 -3.402 1.00 70.88 111 SER A CA 1
ATOM 907 C C . SER A 1 111 ? 12.999 11.253 -4.554 1.00 70.88 111 SER A C 1
ATOM 909 O O . SER A 1 111 ? 13.675 10.908 -5.519 1.00 70.88 111 SER A O 1
ATOM 911 N N . ALA A 1 112 ? 11.675 11.066 -4.514 1.00 67.31 112 ALA A N 1
ATOM 912 C CA . ALA A 1 112 ? 10.922 10.443 -5.603 1.00 67.31 112 ALA A CA 1
ATOM 913 C C . ALA A 1 112 ? 11.039 11.233 -6.922 1.00 67.31 112 ALA A C 1
ATOM 915 O O . ALA A 1 112 ? 11.249 10.639 -7.980 1.00 67.31 112 ALA A O 1
ATOM 916 N N . ILE A 1 113 ? 10.978 12.569 -6.856 1.00 65.06 113 ILE A N 1
ATOM 917 C CA . ILE A 1 113 ? 11.188 13.454 -8.013 1.00 65.06 113 ILE A CA 1
ATOM 918 C C . ILE A 1 113 ? 12.616 13.296 -8.553 1.00 65.06 113 ILE A C 1
ATOM 920 O O . ILE A 1 113 ? 12.795 13.072 -9.748 1.00 65.06 113 ILE A O 1
ATOM 924 N N . ALA A 1 114 ? 13.634 13.324 -7.690 1.00 63.69 114 ALA A N 1
ATOM 925 C CA . ALA A 1 114 ? 15.029 13.188 -8.112 1.00 63.69 114 ALA A CA 1
ATOM 926 C C . ALA A 1 114 ? 15.320 11.840 -8.802 1.00 63.69 114 ALA A C 1
ATOM 928 O O . ALA A 1 114 ? 16.038 11.798 -9.801 1.00 63.69 114 ALA A O 1
ATOM 929 N N . ILE A 1 115 ? 14.728 10.746 -8.310 1.00 63.97 115 ILE A N 1
ATOM 930 C CA . ILE A 1 115 ? 14.892 9.396 -8.880 1.00 63.97 115 ILE A CA 1
ATOM 931 C C . ILE A 1 115 ? 14.210 9.273 -10.251 1.00 63.97 115 ILE A C 1
ATOM 933 O O . ILE A 1 115 ? 14.668 8.506 -11.097 1.00 63.97 115 ILE A O 1
ATOM 937 N N . SER A 1 116 ? 13.151 10.047 -10.509 1.00 58.38 116 SER A N 1
ATOM 938 C CA . SER A 1 116 ? 12.419 10.003 -11.783 1.00 58.38 116 SER A CA 1
ATOM 939 C C . SER A 1 116 ? 13.210 10.519 -12.995 1.00 58.38 116 SER A C 1
ATOM 941 O O . SER A 1 116 ? 12.797 10.292 -14.131 1.00 58.38 116 SER A O 1
ATOM 943 N N . GLY A 1 117 ? 14.375 11.134 -12.764 1.00 54.41 117 GLY A N 1
ATOM 944 C CA . GLY A 1 117 ? 15.295 11.608 -13.793 1.00 54.41 117 GLY A CA 1
ATOM 945 C C . GLY A 1 117 ? 14.988 13.041 -14.219 1.00 54.41 117 GLY A C 1
ATOM 946 O O . GLY A 1 117 ? 13.938 13.308 -14.803 1.00 54.41 117 GLY A O 1
ATOM 947 N N . PHE A 1 118 ? 15.931 13.945 -13.947 1.00 60.69 118 PHE A N 1
ATOM 948 C CA . PHE A 1 118 ? 15.809 15.374 -14.236 1.00 60.69 118 PHE A CA 1
ATOM 949 C C . PHE A 1 118 ? 15.609 15.639 -15.739 1.00 60.69 118 PHE A C 1
ATOM 951 O O . PHE A 1 118 ? 16.364 15.136 -16.573 1.00 60.69 118 PHE A O 1
ATOM 958 N N . GLY A 1 119 ? 14.599 16.433 -16.087 1.00 60.88 119 GLY A N 1
ATOM 959 C CA . GLY A 1 119 ? 14.185 16.752 -17.452 1.00 60.88 119 GLY A CA 1
ATOM 960 C C . GLY A 1 119 ? 13.335 15.677 -18.142 1.00 60.88 119 GLY A C 1
ATOM 961 O O . GLY A 1 119 ? 13.054 15.812 -19.334 1.00 60.88 119 GLY A O 1
ATOM 962 N N . SER A 1 120 ? 12.934 14.609 -17.444 1.00 67.06 120 SER A N 1
ATOM 963 C CA . SER A 1 120 ? 12.113 13.544 -18.033 1.00 67.06 120 SER A CA 1
ATOM 964 C C . SER A 1 120 ? 10.619 13.894 -18.061 1.00 67.06 120 SER A C 1
ATOM 966 O O . SER A 1 120 ? 10.125 14.719 -17.290 1.00 67.06 120 SER A O 1
ATOM 968 N N . SER A 1 121 ? 9.853 13.217 -18.926 1.00 63.09 121 SER A N 1
ATOM 969 C CA . SER A 1 121 ? 8.385 13.302 -18.901 1.00 63.09 121 SER A CA 1
ATOM 970 C C . SER A 1 121 ? 7.809 12.819 -17.565 1.00 63.09 121 SER A C 1
ATOM 972 O O . SER A 1 121 ? 6.865 13.414 -17.055 1.00 63.09 121 SER A O 1
ATOM 974 N N . SER A 1 122 ? 8.421 11.792 -16.969 1.00 61.72 122 SER A N 1
ATOM 975 C CA . SER A 1 122 ? 8.020 11.232 -15.677 1.00 61.72 122 SER A CA 1
ATOM 976 C C . SER A 1 122 ? 8.191 12.229 -14.530 1.00 61.72 122 SER A C 1
ATOM 978 O O . SER A 1 122 ? 7.321 12.314 -13.669 1.00 61.72 122 SER A O 1
ATOM 980 N N . GLU A 1 123 ? 9.269 13.018 -14.532 1.00 65.75 123 GLU A N 1
ATOM 981 C CA . GLU A 1 123 ? 9.482 14.083 -13.544 1.00 65.75 123 GLU A CA 1
ATOM 982 C C . GLU A 1 123 ? 8.375 15.139 -13.630 1.00 65.75 123 GLU A C 1
ATOM 984 O O . GLU A 1 123 ? 7.779 15.505 -12.616 1.00 65.75 123 GLU A O 1
ATOM 989 N N . MET A 1 124 ? 8.045 15.592 -14.844 1.00 68.00 124 MET A N 1
ATOM 990 C CA . MET A 1 124 ? 6.970 16.564 -15.054 1.00 68.00 124 MET A CA 1
ATOM 991 C C . MET A 1 124 ? 5.603 16.040 -14.603 1.00 68.00 124 MET A C 1
ATOM 993 O O . MET A 1 124 ? 4.828 16.801 -14.018 1.00 68.00 124 MET A O 1
ATOM 997 N N . ASP A 1 125 ? 5.309 14.762 -14.842 1.00 67.50 125 ASP A N 1
ATOM 998 C CA . ASP A 1 125 ? 4.061 14.132 -14.407 1.00 67.50 125 ASP A CA 1
ATOM 999 C C . ASP A 1 125 ? 4.001 13.988 -12.880 1.00 67.50 125 ASP A C 1
ATOM 1001 O O . ASP A 1 125 ? 2.972 14.297 -12.274 1.00 67.50 125 ASP A O 1
ATOM 1005 N N . ILE A 1 126 ? 5.113 13.619 -12.235 1.00 65.56 126 ILE A N 1
ATOM 1006 C CA . ILE A 1 126 ? 5.213 13.531 -10.771 1.00 65.56 126 ILE A CA 1
ATO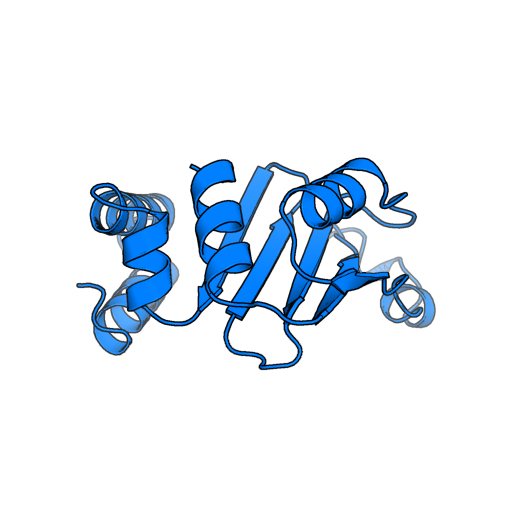M 1007 C C . ILE A 1 126 ? 5.086 14.916 -10.130 1.00 65.56 126 ILE A C 1
ATOM 1009 O O . ILE A 1 126 ? 4.337 15.064 -9.169 1.00 65.56 126 ILE A O 1
ATOM 1013 N N . ILE A 1 127 ? 5.747 15.948 -10.665 1.00 68.88 127 ILE A N 1
ATOM 1014 C CA . ILE A 1 127 ? 5.622 17.331 -10.174 1.00 68.88 127 ILE A CA 1
ATOM 1015 C C . ILE A 1 127 ? 4.185 17.831 -10.337 1.00 68.88 127 ILE A C 1
ATOM 1017 O O . ILE A 1 127 ? 3.644 18.476 -9.436 1.00 68.88 127 ILE A O 1
ATOM 1021 N N . ARG A 1 128 ? 3.547 17.540 -11.476 1.00 68.75 128 ARG A N 1
ATOM 1022 C CA . ARG A 1 128 ? 2.156 17.931 -11.728 1.00 68.75 128 ARG A CA 1
ATOM 1023 C C . ARG A 1 128 ? 1.212 17.255 -10.743 1.00 68.75 128 ARG A C 1
ATOM 1025 O O . ARG A 1 128 ? 0.411 17.950 -10.128 1.00 68.75 128 ARG A O 1
ATOM 1032 N N . ALA A 1 129 ? 1.351 15.946 -10.548 1.00 63.78 129 ALA A N 1
ATOM 1033 C CA . ALA A 1 129 ? 0.587 15.210 -9.549 1.00 63.78 129 ALA A CA 1
ATOM 1034 C C . ALA A 1 129 ? 0.830 15.781 -8.145 1.00 63.78 129 ALA A C 1
ATOM 1036 O O . ALA A 1 129 ? -0.124 16.109 -7.444 1.00 63.78 129 ALA A O 1
ATOM 1037 N N . ALA A 1 130 ? 2.091 15.993 -7.763 1.00 66.19 130 ALA A N 1
ATOM 1038 C CA . ALA A 1 130 ? 2.446 16.530 -6.457 1.00 66.19 130 ALA A CA 1
ATOM 1039 C C . ALA A 1 130 ? 1.807 17.903 -6.192 1.00 66.19 130 ALA A C 1
ATOM 1041 O O . ALA A 1 130 ? 1.259 18.112 -5.113 1.00 66.19 130 ALA A O 1
ATOM 1042 N N . ARG A 1 131 ? 1.782 18.805 -7.183 1.00 70.94 131 ARG A N 1
ATOM 1043 C CA . ARG A 1 131 ? 1.065 20.091 -7.091 1.00 70.94 131 ARG A CA 1
ATOM 1044 C C . ARG A 1 131 ? -0.448 19.917 -6.999 1.00 70.94 131 ARG A C 1
ATOM 1046 O O . ARG A 1 131 ? -1.081 20.546 -6.160 1.00 70.94 131 ARG A O 1
ATOM 1053 N N . SER A 1 132 ? -1.035 19.069 -7.844 1.00 65.00 132 SER A N 1
ATOM 1054 C CA . SER A 1 132 ? -2.485 18.827 -7.859 1.00 65.00 132 SER A CA 1
ATOM 1055 C C . SER A 1 132 ? -3.007 18.269 -6.534 1.00 65.00 132 SER A C 1
ATOM 1057 O O . SER A 1 132 ? -4.127 18.584 -6.145 1.00 65.00 132 SER A O 1
ATOM 1059 N N . TYR A 1 133 ? -2.189 17.491 -5.827 1.00 59.16 133 TYR A N 1
ATOM 1060 C CA . TYR A 1 133 ? -2.510 16.946 -4.506 1.00 59.16 133 TYR A CA 1
ATOM 1061 C C . TYR A 1 133 ? -1.958 17.794 -3.341 1.00 59.16 133 TYR A C 1
ATOM 1063 O O . TYR A 1 133 ? -2.065 17.406 -2.177 1.00 59.16 133 TYR A O 1
ATOM 1071 N N . GLY A 1 134 ? -1.384 18.969 -3.628 1.00 59.97 134 GLY A N 1
ATOM 1072 C CA . GLY A 1 134 ? -0.911 19.931 -2.628 1.00 59.97 134 GLY A CA 1
ATOM 1073 C C . GLY A 1 134 ? 0.293 19.460 -1.810 1.00 59.97 134 GLY A C 1
ATOM 1074 O O . GLY A 1 134 ? 0.434 19.853 -0.651 1.00 59.97 134 GLY A O 1
ATOM 1075 N N . TYR A 1 135 ? 1.128 18.582 -2.360 1.00 59.31 135 TYR A N 1
ATOM 1076 C CA . TYR A 1 135 ? 2.344 18.075 -1.718 1.00 59.31 135 TYR A CA 1
ATOM 1077 C C . TYR A 1 135 ? 3.559 19.002 -1.898 1.00 59.31 135 TYR A C 1
ATOM 1079 O O . TYR A 1 135 ? 4.513 18.892 -1.128 1.00 59.31 135 TYR A O 1
ATOM 1087 N N . ILE A 1 136 ? 3.508 19.918 -2.876 1.00 62.84 136 ILE A N 1
ATOM 1088 C CA . ILE A 1 136 ? 4.480 20.994 -3.148 1.00 62.84 136 ILE A CA 1
ATOM 1089 C C . ILE A 1 136 ? 3.779 22.264 -3.625 1.00 62.84 136 ILE A C 1
ATOM 1091 O O . ILE A 1 136 ? 2.659 22.143 -4.174 1.00 62.84 136 ILE A O 1
#

Foldseek 3Di:
DVLLLLVLCLVVAQAKKKKFFAADDDPVCPVVDPVCRNVVGGPIDIDGRDPVVVVCCQVPPPCPHASWMWIATPVRQKIWIDHNVPDIDMDHQPVSLCSSCPPCLLVVLVVVLVVLPPPDPSSVVSVVVCVVNVVD

Organism: Delftia acidovorans (strain DSM 14801 / SPH-1) (NCBI:txid398578)

Radius of gyration: 16.53 Å; chains: 1; bounding box: 30×40×38 Å

pLDDT: mean 70.39, std 13.42, range [39.91, 91.12]

Sequence (136 aa):
MLGNLFEVLADRYKEHAYALPAKSYSKKNRNKTPEFDIFSPALVAHLYLSIENINIVRRGMISLYGQAYFIFPESREFCYLNVCDEYHMIAGQKEILMESLGADFFSTWKSAIAISGFGSSSEMDIIRAARSYGYI